Protein AF-A0AAE0IG97-F1 (afdb_monomer_lite)

InterPro domains:
  IPR037143 4'-phosphopantetheinyl transferase domain superfamily [G3DSA:3.90.470.20] (1-78)
  IPR037143 4'-phosphopantetheinyl transferase domain superfamily [SSF56214] (2-77)

Foldseek 3Di:
DQQLVQFLVQACVQCVVDPDDSVQKDKDADCPDDPDDDDDDDRHQIWIFGCADVLWHTDIWHKDWDDDDPDIHMHTNDDDPCNRVVVSVVVVPDDDDDDDDDDDDDD

Radius of gyration: 21.94 Å; chains: 1; bounding box: 78×21×52 Å

Organism: NCBI:txid314031

Secondary structure (DSSP, 8-state):
-HHHHHHHHHHHHT-TTS---GGGEEEEE--------SSS---PPEEEEEPPPTTPPPEEEEEEEEEETTEEEEEE----HHHHHHHHHHHHS--------------

pLDDT: mean 76.15, std 20.09, range [36.66, 97.62]

Structure (mmCIF, N/CA/C/O backbone):
data_AF-A0AAE0IG97-F1
#
_entry.id   AF-A0AAE0IG97-F1
#
loop_
_atom_site.group_PDB
_atom_site.id
_atom_site.type_symbol
_atom_site.label_atom_id
_atom_site.label_alt_id
_atom_site.label_comp_id
_atom_site.label_asym_id
_atom_site.label_entity_id
_atom_site.label_seq_id
_atom_site.pdbx_PDB_ins_code
_atom_site.Cartn_x
_atom_site.Cartn_y
_atom_site.Cartn_z
_atom_site.occupancy
_atom_site.B_iso_or_equiv
_atom_site.auth_seq_id
_atom_site.auth_comp_id
_atom_site.auth_asym_id
_atom_site.auth_atom_id
_atom_site.pdbx_PDB_model_num
ATOM 1 N N . MET A 1 1 ? -7.416 -7.868 9.082 1.00 80.00 1 MET A N 1
ATOM 2 C CA . MET A 1 1 ? -7.169 -7.848 7.616 1.00 80.00 1 MET A CA 1
ATOM 3 C C . MET A 1 1 ? -7.171 -6.438 7.019 1.00 80.00 1 MET A C 1
ATOM 5 O O . MET A 1 1 ? -6.343 -6.188 6.150 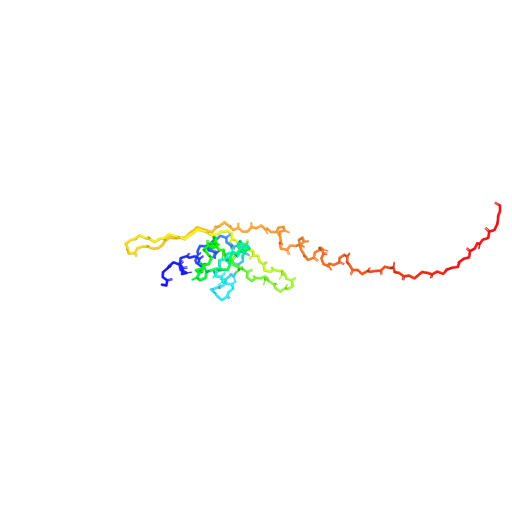1.00 80.00 1 MET A O 1
ATOM 9 N N . ALA A 1 2 ? -8.020 -5.518 7.500 1.00 90.00 2 ALA A N 1
ATOM 10 C CA . ALA A 1 2 ? -8.182 -4.162 6.954 1.00 90.00 2 ALA A CA 1
ATOM 11 C C . ALA A 1 2 ? -6.865 -3.396 6.697 1.00 90.00 2 ALA A C 1
ATOM 13 O O . ALA A 1 2 ? -6.658 -2.903 5.594 1.00 90.00 2 ALA A O 1
ATOM 14 N N . GLY A 1 3 ? -5.915 -3.395 7.641 1.00 92.81 3 GLY A N 1
ATOM 15 C CA . GLY A 1 3 ? -4.629 -2.704 7.453 1.00 92.81 3 GLY A CA 1
ATOM 16 C C . GLY A 1 3 ? -3.773 -3.233 6.291 1.00 92.81 3 GLY A C 1
ATOM 17 O O . GLY A 1 3 ? -3.157 -2.452 5.572 1.00 92.81 3 GLY A O 1
ATOM 18 N N . ARG A 1 4 ? -3.765 -4.553 6.041 1.00 94.00 4 ARG A N 1
ATOM 19 C CA . ARG A 1 4 ? -3.033 -5.131 4.893 1.00 94.00 4 ARG A CA 1
ATOM 20 C C . ARG A 1 4 ? -3.705 -4.784 3.567 1.00 94.00 4 ARG A C 1
ATOM 22 O O . ARG A 1 4 ? -3.001 -4.580 2.584 1.00 94.00 4 ARG A O 1
ATOM 29 N N . PHE A 1 5 ? -5.036 -4.717 3.545 1.00 96.19 5 PHE A N 1
ATOM 30 C CA . PHE A 1 5 ? -5.789 -4.279 2.371 1.00 96.19 5 PHE A CA 1
ATOM 31 C C . PHE A 1 5 ? -5.510 -2.801 2.065 1.00 96.19 5 PHE A C 1
ATOM 33 O O . PHE A 1 5 ? -5.057 -2.492 0.966 1.00 96.19 5 PHE A O 1
ATOM 40 N N . ALA A 1 6 ? -5.645 -1.919 3.064 1.00 97.25 6 ALA A N 1
ATOM 41 C CA . ALA A 1 6 ? -5.330 -0.496 2.934 1.00 97.25 6 ALA A CA 1
ATOM 42 C C . ALA A 1 6 ? -3.894 -0.270 2.433 1.00 97.25 6 ALA A C 1
ATOM 44 O O . ALA A 1 6 ? -3.672 0.535 1.533 1.00 97.25 6 ALA A O 1
ATOM 45 N N . ALA A 1 7 ? -2.924 -1.029 2.950 1.00 96.69 7 ALA A N 1
ATOM 46 C CA . ALA A 1 7 ? -1.530 -0.944 2.519 1.00 96.69 7 ALA A CA 1
ATOM 47 C C . ALA A 1 7 ? -1.318 -1.361 1.056 1.00 96.69 7 ALA A C 1
ATOM 49 O O . ALA A 1 7 ? -0.579 -0.697 0.330 1.00 96.69 7 ALA A O 1
ATOM 50 N N . LYS A 1 8 ? -1.959 -2.446 0.599 1.0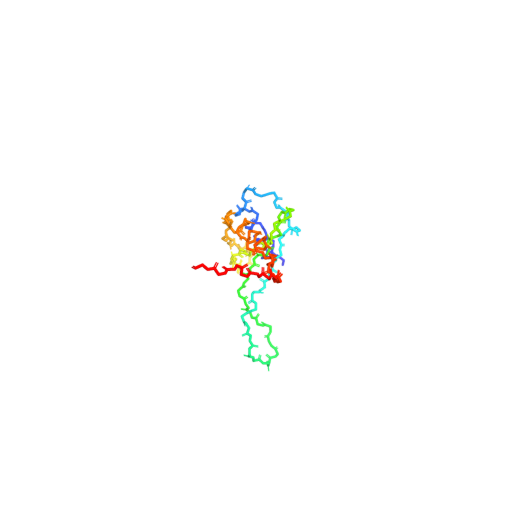0 97.12 8 LYS A N 1
ATOM 51 C CA . LYS A 1 8 ? -1.863 -2.871 -0.807 1.00 97.12 8 LYS A CA 1
ATOM 52 C C . LYS A 1 8 ? -2.513 -1.858 -1.747 1.00 97.12 8 LYS A C 1
ATOM 54 O O . LYS A 1 8 ? -1.920 -1.527 -2.767 1.00 97.12 8 LYS A O 1
ATOM 59 N N . GLU A 1 9 ? -3.666 -1.314 -1.373 1.00 97.62 9 GLU A N 1
ATOM 60 C CA . GLU A 1 9 ? -4.332 -0.238 -2.114 1.00 97.62 9 GLU A CA 1
ATOM 61 C C . GLU A 1 9 ? -3.474 1.031 -2.192 1.00 97.62 9 GLU A C 1
ATOM 63 O O . GLU A 1 9 ? -3.312 1.608 -3.267 1.00 97.62 9 GLU A O 1
ATOM 68 N N . ALA A 1 10 ? -2.875 1.452 -1.074 1.00 97.06 10 ALA A N 1
ATOM 69 C CA . ALA A 1 10 ? -1.966 2.595 -1.039 1.00 97.06 10 ALA A CA 1
ATOM 70 C C . ALA A 1 10 ? -0.746 2.374 -1.945 1.00 97.06 10 ALA A C 1
ATOM 72 O O . ALA A 1 10 ? -0.342 3.285 -2.666 1.00 97.06 10 ALA A O 1
ATOM 73 N N . ALA A 1 11 ? -0.191 1.157 -1.961 1.00 95.69 11 ALA A N 1
ATOM 74 C CA . ALA A 1 11 ? 0.892 0.803 -2.869 1.00 95.69 11 ALA A CA 1
ATOM 75 C C . ALA A 1 11 ? 0.460 0.865 -4.341 1.00 95.69 11 ALA A C 1
ATOM 77 O O . ALA A 1 11 ? 1.175 1.470 -5.129 1.00 95.69 11 ALA A O 1
ATOM 78 N N . ILE A 1 12 ? -0.702 0.329 -4.729 1.00 95.38 12 ILE A N 1
ATOM 79 C CA . ILE A 1 12 ? -1.196 0.444 -6.116 1.00 95.38 12 ILE A CA 1
ATOM 80 C C . ILE A 1 12 ? -1.338 1.918 -6.521 1.00 95.38 12 ILE A C 1
ATOM 82 O O . ILE A 1 12 ? -0.836 2.323 -7.567 1.00 95.38 12 ILE A O 1
ATOM 86 N N . LYS A 1 13 ? -1.951 2.740 -5.663 1.00 94.69 13 LYS A N 1
ATOM 87 C CA . LYS A 1 13 ? -2.168 4.175 -5.922 1.00 94.69 13 LYS A CA 1
ATOM 88 C C . LYS A 1 13 ? -0.867 4.957 -6.079 1.00 94.69 13 LYS A C 1
ATOM 90 O O . LYS A 1 13 ? -0.801 5.867 -6.896 1.00 94.69 13 LYS A O 1
ATOM 95 N N . ALA A 1 14 ? 0.168 4.591 -5.329 1.00 94.12 14 ALA A N 1
ATOM 96 C CA . ALA A 1 14 ? 1.471 5.244 -5.393 1.00 94.12 14 ALA A CA 1
ATOM 97 C C . ALA A 1 14 ? 2.318 4.824 -6.617 1.00 94.12 14 ALA A C 1
ATOM 99 O O . ALA A 1 14 ? 3.410 5.354 -6.804 1.00 94.12 14 ALA A O 1
ATOM 100 N N . HIS A 1 15 ? 1.840 3.886 -7.448 1.00 90.69 15 HIS A N 1
ATOM 101 C CA . HIS A 1 15 ? 2.540 3.400 -8.646 1.00 90.69 15 HIS A CA 1
ATOM 102 C C . HIS A 1 15 ? 1.642 3.465 -9.897 1.00 90.69 15 HIS A C 1
ATOM 104 O O . HIS A 1 15 ? 1.426 2.439 -10.543 1.00 90.69 15 HIS A O 1
ATOM 110 N N . PRO A 1 16 ? 1.138 4.650 -10.298 1.00 87.94 16 PRO A N 1
ATOM 111 C CA . PRO A 1 16 ? 0.192 4.778 -11.414 1.00 87.94 16 PRO A CA 1
ATOM 112 C C . PRO A 1 16 ? 0.768 4.331 -12.76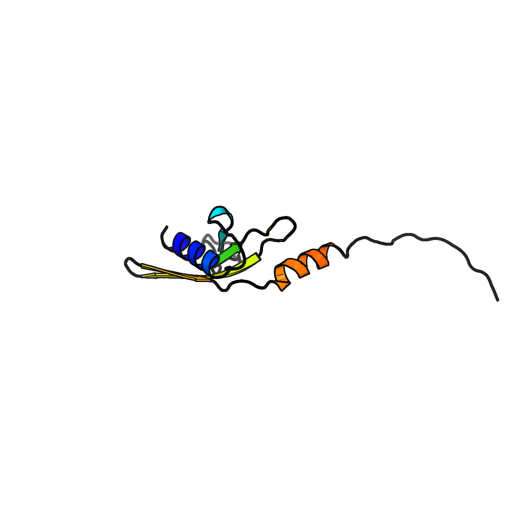8 1.00 87.94 16 PRO A C 1
ATOM 114 O O . PRO A 1 16 ? 0.022 3.961 -13.670 1.00 87.94 16 PRO A O 1
ATOM 117 N N . HIS A 1 17 ? 2.096 4.330 -12.912 1.00 86.19 17 HIS A N 1
ATOM 118 C CA . HIS A 1 17 ? 2.787 3.885 -14.126 1.00 86.19 17 HIS A CA 1
ATOM 119 C C . HIS A 1 17 ? 2.914 2.362 -14.242 1.00 86.19 17 HIS A C 1
ATOM 121 O O . HIS A 1 17 ? 3.378 1.865 -15.265 1.00 86.19 17 HIS A O 1
ATOM 127 N N . ARG A 1 18 ? 2.513 1.611 -13.210 1.00 87.19 18 ARG A N 1
ATOM 128 C CA . ARG A 1 18 ? 2.588 0.151 -13.179 1.00 87.19 18 ARG A CA 1
ATOM 129 C C . ARG A 1 18 ? 1.204 -0.448 -12.992 1.00 87.19 18 ARG A C 1
ATOM 131 O O . ARG A 1 18 ? 0.412 0.002 -12.171 1.00 87.19 18 ARG A O 1
ATOM 138 N N . ARG A 1 19 ? 0.925 -1.534 -13.709 1.00 89.94 19 ARG A N 1
ATOM 139 C CA . ARG A 1 19 ? -0.321 -2.298 -13.549 1.00 89.94 19 ARG A CA 1
ATOM 140 C C . ARG A 1 19 ? -0.157 -3.360 -12.466 1.00 89.94 19 ARG A C 1
ATOM 142 O O . ARG A 1 19 ? -0.036 -4.542 -12.768 1.00 89.94 19 ARG A O 1
ATOM 149 N N . LEU A 1 20 ? -0.107 -2.923 -11.211 1.00 92.75 20 LEU A N 1
ATOM 150 C CA . LEU A 1 20 ? 0.052 -3.813 -10.062 1.00 92.75 20 LEU A CA 1
ATOM 151 C C . LEU A 1 20 ? -1.270 -4.482 -9.668 1.00 92.75 20 LEU A C 1
ATOM 153 O O . LEU A 1 20 ? -2.326 -3.854 -9.659 1.00 92.75 20 LEU A O 1
ATOM 157 N N . THR A 1 21 ? -1.189 -5.743 -9.256 1.00 95.19 21 THR A N 1
ATOM 158 C CA . THR A 1 21 ? -2.253 -6.466 -8.555 1.00 95.19 21 THR A CA 1
ATOM 159 C C . THR A 1 21 ? -1.868 -6.698 -7.094 1.00 95.19 21 THR A C 1
ATOM 161 O O . THR A 1 21 ? -0.708 -6.571 -6.697 1.00 95.19 21 THR A O 1
ATOM 164 N N . PHE A 1 22 ? -2.815 -7.131 -6.261 1.00 96.12 22 PHE A N 1
ATOM 165 C CA . PHE A 1 22 ? -2.507 -7.516 -4.879 1.00 96.12 22 PHE A CA 1
ATOM 166 C C . PHE A 1 22 ? -1.503 -8.665 -4.750 1.00 96.12 22 PHE A C 1
ATOM 168 O O . PHE A 1 22 ? -0.893 -8.796 -3.686 1.00 96.12 22 PHE A O 1
ATOM 175 N N . HIS A 1 23 ? -1.332 -9.494 -5.781 1.00 95.75 23 HIS A N 1
ATOM 176 C CA . HIS A 1 23 ? -0.347 -10.577 -5.783 1.00 95.75 23 HIS A CA 1
ATOM 177 C C . HIS A 1 23 ? 1.078 -10.058 -6.005 1.00 95.75 23 HIS A C 1
ATOM 179 O O . HIS A 1 23 ? 2.035 -10.714 -5.602 1.00 95.75 23 HIS A O 1
ATOM 185 N N . ASP A 1 24 ? 1.220 -8.858 -6.570 1.00 94.81 24 ASP A N 1
ATOM 186 C CA . ASP A 1 24 ? 2.515 -8.224 -6.822 1.00 94.81 24 ASP A CA 1
ATOM 187 C C . ASP A 1 24 ? 3.063 -7.487 -5.594 1.00 94.81 24 ASP A C 1
ATOM 189 O O . ASP A 1 24 ? 4.203 -7.027 -5.611 1.00 94.81 24 ASP A O 1
ATOM 193 N N . ILE A 1 25 ? 2.265 -7.371 -4.524 1.00 95.62 25 ILE A N 1
ATOM 194 C CA . ILE A 1 25 ? 2.590 -6.577 -3.336 1.00 95.62 25 ILE A CA 1
ATOM 195 C C . ILE A 1 25 ? 2.573 -7.458 -2.087 1.00 95.62 25 ILE A C 1
ATOM 197 O O . ILE A 1 25 ? 1.545 -8.029 -1.701 1.00 95.62 25 ILE A O 1
ATOM 201 N N . VAL A 1 26 ? 3.707 -7.494 -1.388 1.00 95.81 26 VAL A N 1
ATOM 202 C CA . VAL A 1 26 ? 3.868 -8.198 -0.111 1.00 95.81 26 VAL A CA 1
ATOM 203 C C . VAL A 1 26 ? 4.220 -7.200 0.987 1.00 95.81 26 VAL A C 1
ATOM 205 O O . VAL A 1 26 ? 5.209 -6.483 0.891 1.00 95.81 26 VAL A O 1
ATOM 208 N N . ILE A 1 27 ? 3.429 -7.183 2.064 1.00 93.81 27 ILE A N 1
ATOM 209 C CA . ILE A 1 27 ? 3.707 -6.354 3.244 1.00 93.81 27 ILE A CA 1
ATOM 210 C C . ILE A 1 27 ? 4.559 -7.153 4.231 1.00 93.81 27 ILE A C 1
ATOM 212 O O . ILE A 1 27 ? 4.115 -8.201 4.717 1.00 93.81 27 ILE A O 1
ATOM 216 N N . ARG A 1 28 ? 5.761 -6.653 4.530 1.00 91.75 28 ARG A N 1
ATOM 217 C CA . ARG A 1 28 ? 6.738 -7.258 5.452 1.00 91.75 28 ARG A CA 1
ATOM 218 C C . ARG A 1 28 ? 7.202 -6.238 6.488 1.00 91.75 28 ARG A C 1
ATOM 220 O O . ARG A 1 28 ? 7.024 -5.042 6.287 1.00 91.75 28 ARG A O 1
ATOM 227 N N . LYS A 1 29 ? 7.786 -6.705 7.589 1.00 88.44 29 LYS A N 1
ATOM 228 C CA . LYS A 1 29 ? 8.548 -5.851 8.506 1.00 88.44 29 LYS A CA 1
ATOM 229 C C . LYS A 1 29 ? 10.011 -5.882 8.073 1.00 88.44 29 LYS A C 1
ATOM 231 O O . LYS A 1 29 ? 10.485 -6.931 7.648 1.00 88.44 29 LYS A O 1
ATOM 236 N N . LEU A 1 30 ? 10.693 -4.742 8.120 1.00 80.56 30 LEU A N 1
ATOM 237 C CA . LEU A 1 30 ? 12.133 -4.703 7.882 1.00 80.56 30 LEU A CA 1
ATOM 238 C C . LEU A 1 30 ? 12.861 -5.152 9.150 1.00 80.56 30 LEU A C 1
ATOM 240 O O . LEU A 1 30 ? 12.791 -4.451 10.160 1.00 80.56 30 LEU A O 1
ATOM 244 N N . ASP A 1 31 ? 13.570 -6.275 9.093 1.00 73.94 31 ASP A N 1
ATOM 245 C CA . ASP A 1 31 ? 14.376 -6.755 10.213 1.00 73.94 31 ASP A CA 1
ATOM 246 C C . ASP A 1 31 ? 15.532 -5.776 10.458 1.00 73.94 31 ASP A C 1
ATOM 248 O O . ASP A 1 31 ? 16.534 -5.753 9.741 1.00 73.94 31 ASP A O 1
ATOM 252 N N . ARG A 1 32 ? 15.382 -4.903 11.460 1.00 63.78 32 ARG A N 1
ATOM 253 C CA . ARG A 1 32 ? 16.507 -4.137 11.999 1.00 63.78 32 ARG A CA 1
ATOM 254 C C . ARG A 1 32 ? 17.296 -5.126 12.843 1.00 63.78 32 ARG A C 1
ATOM 256 O O . ARG A 1 32 ? 16.871 -5.399 13.957 1.00 63.78 32 ARG A O 1
ATOM 263 N N . GLY A 1 33 ? 18.336 -5.724 12.259 1.00 60.00 33 GLY A N 1
ATOM 264 C CA . GLY A 1 33 ? 19.097 -6.833 12.840 1.00 60.00 33 GLY A CA 1
ATOM 265 C C . GLY A 1 33 ? 19.252 -6.727 14.356 1.00 60.00 33 GLY A C 1
ATOM 266 O O . GLY A 1 33 ? 19.958 -5.851 14.848 1.00 60.00 33 GLY A O 1
ATOM 267 N N . SER A 1 34 ? 18.568 -7.606 15.084 1.00 53.16 34 SER A N 1
ATOM 268 C CA . SER A 1 34 ? 18.691 -7.719 16.529 1.00 53.16 34 SER A CA 1
ATOM 269 C C . SER A 1 34 ? 19.710 -8.808 16.848 1.00 53.16 34 SER A C 1
ATOM 271 O O . SER A 1 34 ? 19.408 -10.001 16.825 1.00 53.16 34 SER A O 1
ATOM 273 N N . VAL A 1 35 ? 20.929 -8.370 17.165 1.00 53.66 35 VAL A N 1
ATOM 274 C CA . VAL A 1 35 ? 21.594 -8.858 18.376 1.00 53.66 35 VAL A CA 1
ATOM 275 C C . VAL A 1 35 ? 20.614 -8.606 19.518 1.00 53.66 35 VAL A C 1
ATOM 277 O O . VAL A 1 35 ? 20.371 -7.456 19.841 1.00 53.66 35 VAL A O 1
ATOM 280 N N . ASP A 1 36 ? 19.893 -9.646 19.925 1.00 51.84 36 ASP A N 1
ATOM 281 C CA . ASP A 1 36 ? 19.291 -9.865 21.248 1.00 51.84 36 ASP A CA 1
ATOM 282 C C . ASP A 1 36 ? 18.246 -10.973 21.094 1.00 51.84 36 ASP A C 1
ATOM 284 O O . ASP A 1 36 ? 17.146 -10.801 20.563 1.00 51.84 36 ASP A O 1
ATOM 288 N N . ALA A 1 37 ? 18.670 -12.169 21.491 1.00 56.28 37 ALA A N 1
ATOM 289 C CA . ALA A 1 37 ? 17.859 -13.364 21.553 1.00 56.28 37 ALA A CA 1
ATOM 290 C C . ALA A 1 37 ? 17.005 -13.327 22.827 1.00 56.28 37 ALA A C 1
ATOM 292 O O . ALA A 1 37 ? 17.452 -13.788 23.870 1.00 56.28 37 ALA A O 1
ATOM 293 N N . ASP A 1 38 ? 15.783 -12.804 22.736 1.00 52.09 38 ASP A N 1
ATOM 294 C CA . ASP A 1 38 ? 14.703 -13.152 23.666 1.00 52.09 38 ASP A CA 1
ATOM 295 C C . ASP A 1 38 ? 13.327 -12.937 23.007 1.00 52.09 38 ASP A C 1
ATOM 297 O O . ASP A 1 38 ? 12.865 -11.817 22.811 1.00 52.09 38 ASP A O 1
ATOM 301 N N . GLY A 1 39 ? 12.702 -14.035 22.572 1.00 50.00 39 GLY A N 1
ATOM 302 C CA . GLY A 1 39 ? 11.252 -14.275 22.650 1.00 50.00 39 GLY A CA 1
ATOM 303 C C . GLY A 1 39 ? 10.200 -13.284 22.116 1.00 50.00 39 GLY A C 1
ATOM 304 O O . GLY A 1 39 ? 9.020 -13.543 22.345 1.00 50.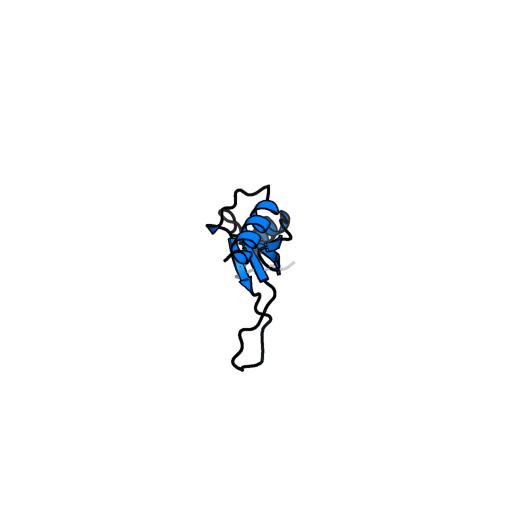00 39 GLY A O 1
ATOM 305 N N . GLY A 1 40 ? 10.523 -12.196 21.410 1.00 47.56 40 GLY A N 1
ATOM 306 C CA . GLY A 1 40 ? 9.537 -11.176 21.019 1.00 47.56 40 GLY A CA 1
ATOM 307 C C . GLY A 1 40 ? 9.715 -10.666 19.592 1.00 47.56 40 GLY A C 1
ATOM 308 O O . GLY A 1 40 ? 10.708 -10.024 19.276 1.00 47.56 40 GLY A O 1
ATOM 309 N N . GLY A 1 41 ? 8.734 -10.924 18.721 1.00 53.09 41 GLY A N 1
ATOM 310 C CA . GLY A 1 41 ? 8.766 -10.582 17.296 1.00 53.09 41 GLY A CA 1
ATOM 311 C C . GLY A 1 41 ? 9.152 -9.125 17.016 1.00 53.09 41 GLY A C 1
ATOM 312 O O . GLY A 1 41 ? 8.323 -8.219 17.131 1.00 53.09 41 GLY A O 1
ATOM 313 N N . GLY A 1 42 ? 10.406 -8.929 16.597 1.00 55.72 42 GLY A N 1
ATOM 314 C CA . GLY A 1 42 ? 11.005 -7.629 16.315 1.00 55.72 42 GLY A CA 1
ATOM 315 C C . GLY A 1 42 ? 10.110 -6.787 15.413 1.00 55.72 42 GLY A C 1
ATOM 316 O O . GLY A 1 42 ? 9.856 -7.111 14.250 1.00 55.72 42 GLY A O 1
ATOM 317 N N . SER A 1 43 ? 9.563 -5.703 15.965 1.00 69.31 43 SER A N 1
ATOM 318 C CA . SER A 1 43 ? 8.645 -4.831 15.243 1.00 69.31 43 SER A CA 1
ATOM 319 C C . SER A 1 43 ? 9.413 -3.848 14.364 1.00 69.31 43 SER A C 1
ATOM 321 O O . SER A 1 43 ? 9.466 -2.651 14.629 1.00 69.31 43 SER A O 1
ATOM 323 N N . GLY A 1 44 ? 10.005 -4.369 13.293 1.00 80.19 44 GLY A N 1
ATOM 324 C CA . GLY A 1 44 ? 10.510 -3.553 12.200 1.00 80.19 44 GLY A CA 1
ATOM 325 C C . GLY A 1 44 ? 9.403 -2.705 11.561 1.00 80.19 44 GLY A C 1
ATOM 326 O O . GLY A 1 44 ? 8.244 -3.142 11.530 1.00 80.19 44 GLY A O 1
ATOM 327 N N . PRO A 1 45 ? 9.722 -1.508 11.032 1.00 88.38 45 PRO A N 1
ATOM 328 C CA . PRO A 1 45 ? 8.740 -0.702 10.315 1.00 88.38 45 PRO A CA 1
ATOM 329 C C . PRO A 1 45 ? 8.173 -1.499 9.129 1.00 88.38 45 PRO A C 1
ATOM 331 O O . PRO A 1 45 ? 8.923 -2.239 8.477 1.00 88.38 45 PRO A O 1
ATOM 334 N N . PRO A 1 46 ? 6.864 -1.390 8.841 1.00 92.75 46 PRO A N 1
ATOM 335 C CA . PRO A 1 46 ? 6.280 -2.074 7.703 1.00 92.75 46 PRO A CA 1
ATOM 336 C C . PRO A 1 46 ? 6.823 -1.490 6.395 1.00 92.75 46 PRO A C 1
ATOM 338 O O . PRO A 1 46 ? 7.019 -0.284 6.249 1.00 92.75 46 PRO A O 1
ATOM 341 N N . VAL A 1 47 ? 7.031 -2.363 5.420 1.00 93.44 47 VAL A N 1
ATOM 342 C CA . VAL A 1 47 ? 7.427 -2.020 4.055 1.00 93.44 47 VAL A CA 1
ATOM 343 C C . VAL A 1 47 ? 6.585 -2.814 3.063 1.00 93.44 47 VAL A C 1
ATOM 345 O O . VAL A 1 47 ? 6.153 -3.935 3.352 1.00 93.44 47 VAL A O 1
ATOM 348 N N . ALA A 1 48 ? 6.359 -2.242 1.883 1.00 94.50 48 ALA A N 1
ATOM 349 C CA . ALA A 1 48 ? 5.825 -2.975 0.742 1.00 94.50 48 ALA A CA 1
ATOM 350 C C . ALA A 1 48 ? 6.972 -3.439 -0.150 1.00 94.50 48 ALA A C 1
ATOM 352 O O . ALA A 1 48 ? 7.719 -2.626 -0.684 1.00 94.50 48 ALA A O 1
ATOM 353 N N . VAL A 1 49 ? 7.080 -4.749 -0.340 1.00 93.19 49 VAL A N 1
ATOM 354 C CA . VAL A 1 49 ? 7.909 -5.340 -1.388 1.00 93.19 49 VAL A CA 1
ATOM 355 C C . VAL A 1 49 ? 7.039 -5.475 -2.629 1.00 93.19 49 VAL A C 1
ATOM 357 O O . VAL A 1 49 ? 6.045 -6.205 -2.617 1.00 93.19 49 VAL A O 1
ATOM 360 N N . ILE A 1 50 ? 7.404 -4.746 -3.675 1.00 93.00 50 ILE A N 1
ATOM 361 C CA . ILE A 1 50 ? 6.683 -4.673 -4.940 1.00 93.00 50 ILE A CA 1
ATOM 362 C C . ILE A 1 50 ? 7.472 -5.477 -5.958 1.00 93.00 50 ILE A C 1
ATOM 364 O O . ILE A 1 50 ? 8.625 -5.158 -6.255 1.00 93.00 50 ILE A O 1
ATOM 368 N N . ARG A 1 51 ? 6.853 -6.520 -6.506 1.00 90.88 51 ARG A N 1
ATOM 369 C CA . ARG A 1 51 ? 7.479 -7.382 -7.506 1.00 90.88 51 ARG A CA 1
ATOM 370 C C . ARG A 1 51 ? 7.941 -6.552 -8.706 1.00 90.88 51 ARG A C 1
ATOM 372 O O . ARG A 1 51 ? 7.202 -5.689 -9.187 1.00 90.88 51 ARG A O 1
ATOM 379 N N . GLY A 1 52 ? 9.162 -6.797 -9.171 1.00 85.25 52 GLY A N 1
ATOM 380 C CA . GLY A 1 52 ? 9.683 -6.199 -10.401 1.00 85.25 52 GLY A CA 1
ATOM 381 C C . GLY A 1 52 ? 8.928 -6.690 -11.639 1.00 85.25 52 GLY A C 1
ATOM 382 O O . GLY A 1 52 ? 8.302 -7.752 -11.617 1.00 85.25 52 GLY A O 1
ATOM 383 N N . GLU A 1 53 ? 8.968 -5.911 -12.719 1.00 81.38 53 GLU A N 1
ATOM 384 C CA . GLU A 1 53 ? 8.533 -6.379 -14.042 1.00 81.38 53 GLU A CA 1
ATOM 385 C C . GLU A 1 53 ? 9.569 -7.348 -14.627 1.00 81.38 53 GLU A C 1
ATOM 387 O O . GLU A 1 53 ? 10.630 -7.554 -14.040 1.00 81.38 53 GLU A O 1
ATOM 392 N N . ARG A 1 54 ? 9.260 -8.017 -15.745 1.00 77.00 54 ARG A N 1
ATOM 393 C CA . ARG A 1 54 ? 10.166 -9.023 -16.328 1.00 77.00 54 ARG A CA 1
ATOM 394 C C . ARG A 1 54 ? 11.571 -8.439 -16.526 1.00 77.00 54 ARG A C 1
ATOM 396 O O . ARG A 1 54 ? 11.730 -7.471 -17.254 1.00 77.00 54 ARG A O 1
ATOM 403 N N . GLY A 1 55 ? 12.571 -9.059 -15.896 1.00 73.44 55 GLY A N 1
ATOM 404 C CA . GLY A 1 55 ? 13.970 -8.619 -15.963 1.00 73.44 55 GLY A CA 1
ATOM 405 C C . GLY A 1 55 ? 14.348 -7.500 -14.983 1.00 73.44 55 GLY A C 1
ATOM 406 O O . GLY A 1 55 ? 15.529 -7.201 -14.850 1.00 73.44 55 GLY A O 1
ATOM 407 N N . CYS A 1 56 ? 13.387 -6.930 -14.252 1.00 76.12 56 CYS A N 1
ATOM 408 C CA . CYS A 1 56 ? 13.616 -5.904 -13.240 1.00 76.12 56 CYS A CA 1
ATOM 409 C C . CYS A 1 56 ? 13.579 -6.494 -11.828 1.00 76.12 56 CYS A C 1
ATOM 411 O O . CYS A 1 56 ? 12.880 -7.469 -11.536 1.00 76.12 56 CYS A O 1
ATOM 413 N N . LEU A 1 57 ? 14.306 -5.857 -10.917 1.00 81.56 57 LEU A N 1
ATOM 414 C CA . LEU A 1 57 ? 14.325 -6.251 -9.515 1.00 81.56 57 LEU A CA 1
ATOM 415 C C . LEU A 1 57 ? 13.088 -5.736 -8.772 1.00 81.56 57 LEU A C 1
ATOM 417 O O . LEU A 1 57 ? 12.382 -4.828 -9.216 1.00 81.56 57 LEU A O 1
ATOM 421 N N . SER A 1 58 ? 12.793 -6.380 -7.644 1.00 87.62 58 SER A N 1
ATOM 422 C CA . SER A 1 58 ? 11.689 -5.956 -6.783 1.00 87.62 58 SER A CA 1
ATOM 423 C C . SER A 1 58 ? 12.068 -4.680 -6.038 1.00 87.62 58 SER A C 1
ATOM 425 O O . SER A 1 58 ? 13.205 -4.531 -5.601 1.00 87.62 58 SER A O 1
ATOM 427 N N . GLN A 1 59 ? 11.107 -3.779 -5.868 1.00 87.19 59 GLN A N 1
ATOM 428 C CA . GLN A 1 59 ? 11.304 -2.501 -5.190 1.00 87.19 59 GLN A CA 1
ATOM 429 C C . GLN A 1 59 ? 10.761 -2.564 -3.764 1.00 87.19 59 GLN A C 1
ATOM 431 O O . GLN A 1 59 ? 9.782 -3.263 -3.492 1.00 87.19 59 GLN A O 1
ATOM 436 N N . ILE A 1 60 ? 11.382 -1.820 -2.851 1.00 90.12 60 ILE A N 1
ATOM 437 C CA . ILE A 1 60 ? 10.911 -1.678 -1.472 1.00 90.12 60 ILE A CA 1
ATOM 438 C C . ILE A 1 60 ? 10.360 -0.266 -1.299 1.00 90.12 60 ILE A C 1
ATOM 440 O O . ILE A 1 60 ? 11.105 0.709 -1.358 1.00 90.12 60 ILE A O 1
ATOM 444 N N . ALA A 1 61 ? 9.059 -0.163 -1.049 1.00 92.00 61 ALA A N 1
ATOM 445 C CA . ALA A 1 61 ? 8.387 1.089 -0.742 1.00 92.00 61 ALA A CA 1
ATOM 446 C C . ALA A 1 61 ? 8.180 1.236 0.769 1.00 92.00 61 ALA A C 1
ATOM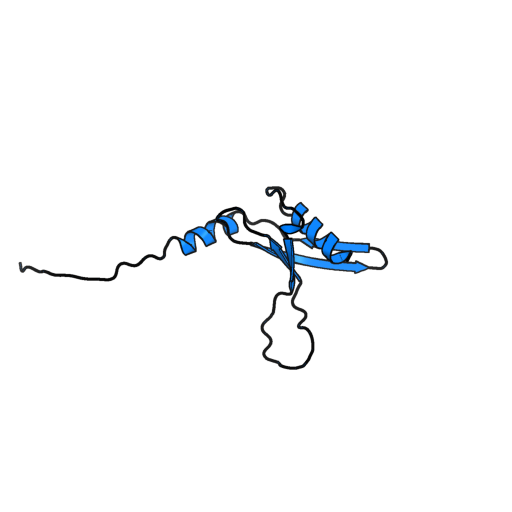 448 O O . ALA A 1 61 ? 7.766 0.298 1.465 1.00 92.00 61 ALA A O 1
ATOM 449 N N . LYS A 1 62 ? 8.455 2.440 1.282 1.00 92.94 62 LYS A N 1
ATOM 450 C CA . LYS A 1 62 ? 8.194 2.785 2.684 1.00 92.94 62 LYS A CA 1
ATOM 451 C C . LYS A 1 62 ? 6.687 2.882 2.907 1.00 92.94 62 LYS A C 1
ATOM 453 O O . LYS A 1 62 ? 5.978 3.489 2.104 1.00 92.94 62 LYS A O 1
ATOM 458 N N . MET A 1 63 ? 6.222 2.300 4.008 1.00 92.75 63 MET A N 1
ATOM 459 C CA . MET A 1 63 ? 4.805 2.189 4.335 1.00 92.75 63 MET A CA 1
ATOM 460 C C . MET A 1 63 ? 4.551 2.669 5.766 1.00 92.75 63 MET A C 1
ATOM 462 O O . MET A 1 63 ? 5.325 2.373 6.673 1.00 92.75 63 MET A O 1
ATOM 466 N N . SER A 1 64 ? 3.431 3.353 5.976 1.00 95.25 64 SER A N 1
ATOM 467 C CA . SER A 1 64 ? 2.821 3.547 7.293 1.00 95.25 64 SER A CA 1
ATOM 468 C C . SER A 1 64 ? 1.410 2.972 7.271 1.00 95.25 64 SER A C 1
ATOM 470 O O . SER A 1 64 ? 0.707 3.123 6.274 1.00 95.25 64 SER A O 1
ATOM 472 N N . ILE A 1 65 ? 1.006 2.288 8.341 1.00 94.88 65 ILE A N 1
ATOM 473 C CA . ILE A 1 65 ? -0.319 1.674 8.480 1.00 94.88 65 ILE A CA 1
ATOM 474 C C . ILE A 1 65 ? -0.854 2.067 9.852 1.00 94.88 65 ILE A C 1
ATOM 476 O O . ILE A 1 65 ? -0.179 1.839 10.854 1.00 94.88 65 ILE A O 1
ATOM 480 N N . SER A 1 66 ? -2.061 2.621 9.890 1.00 94.81 66 SER A N 1
ATOM 481 C CA . SER A 1 66 ? -2.767 2.951 11.127 1.00 94.81 66 SER A CA 1
ATOM 482 C C . SER A 1 66 ? -4.173 2.360 11.114 1.00 94.81 66 SER A C 1
ATOM 484 O O . SER A 1 66 ? -4.751 2.103 10.054 1.00 94.81 66 SER A O 1
ATOM 486 N N . HIS A 1 67 ? -4.708 2.123 12.303 1.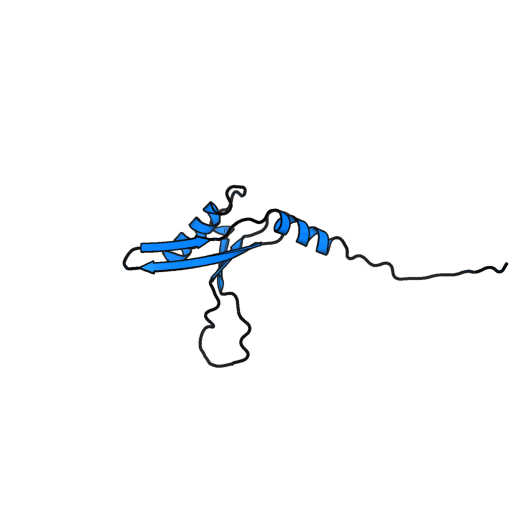00 93.31 67 HIS A N 1
ATOM 487 C CA . HIS A 1 67 ? -6.060 1.639 12.513 1.00 93.31 67 HIS A CA 1
ATOM 488 C C . HIS A 1 67 ? -6.667 2.373 13.702 1.00 93.31 67 HIS A C 1
ATOM 490 O O . HIS A 1 67 ? -6.031 2.452 14.751 1.00 93.31 67 HIS A O 1
ATOM 496 N N . ASP A 1 68 ? -7.887 2.866 13.538 1.00 92.25 68 ASP A N 1
ATOM 497 C CA . ASP A 1 68 ? -8.656 3.516 14.594 1.00 92.25 68 ASP A CA 1
ATOM 498 C C . ASP A 1 68 ? -10.130 3.124 14.476 1.00 92.25 68 ASP A C 1
ATOM 500 O O . ASP A 1 68 ? -10.719 3.236 13.400 1.00 92.25 68 ASP A O 1
ATOM 504 N N . GLY A 1 69 ? -10.711 2.629 15.571 1.00 90.44 69 GLY A N 1
ATOM 505 C CA . GLY A 1 69 ? -12.085 2.126 15.613 1.00 90.44 69 GLY A CA 1
ATOM 506 C C . GLY A 1 69 ? -12.392 1.132 14.488 1.00 90.44 69 GLY A C 1
ATOM 507 O O . GLY A 1 69 ? -11.903 0.005 14.496 1.00 90.44 69 GLY A O 1
ATOM 508 N N . GLU A 1 70 ? -13.202 1.564 13.522 1.00 93.12 70 GLU A N 1
ATOM 509 C CA . GLU A 1 70 ? -13.632 0.772 12.359 1.00 93.12 70 GLU A CA 1
ATOM 510 C C . GLU A 1 70 ? -12.853 1.085 11.067 1.00 93.12 70 GLU A C 1
ATOM 512 O O . GLU A 1 70 ? -13.124 0.511 10.010 1.00 93.12 70 GLU A O 1
ATOM 517 N N . TYR A 1 71 ? -11.870 1.984 11.128 1.00 93.62 71 TYR A N 1
ATOM 518 C CA . TYR A 1 71 ? -11.134 2.475 9.968 1.00 93.62 71 TYR A CA 1
ATOM 519 C C . TYR A 1 71 ? -9.684 1.993 9.962 1.00 93.62 71 TYR A C 1
ATOM 521 O O . TYR A 1 71 ? -8.994 1.956 10.980 1.00 93.62 71 TYR A O 1
ATOM 529 N N . ALA A 1 72 ? -9.184 1.685 8.765 1.00 96.69 72 ALA A N 1
ATOM 530 C CA . ALA A 1 72 ? -7.770 1.441 8.512 1.00 96.69 72 ALA A CA 1
ATOM 531 C C . ALA A 1 72 ? -7.271 2.398 7.431 1.00 96.69 72 ALA A C 1
ATOM 533 O O . ALA A 1 72 ? -7.879 2.515 6.368 1.00 96.69 72 ALA A O 1
ATOM 534 N N . THR A 1 73 ? -6.132 3.034 7.679 1.00 95.94 73 THR A N 1
ATOM 535 C CA . THR A 1 73 ? -5.460 3.897 6.707 1.00 95.94 73 THR A CA 1
ATOM 536 C C . THR A 1 73 ? -4.040 3.412 6.466 1.00 95.94 73 THR A C 1
ATOM 538 O O . THR A 1 73 ? -3.405 2.814 7.339 1.00 95.94 73 THR A O 1
ATOM 541 N N . ALA A 1 74 ? -3.535 3.657 5.264 1.00 97.38 74 ALA A N 1
ATOM 542 C CA . ALA A 1 74 ? -2.149 3.403 4.938 1.00 97.38 74 ALA A CA 1
ATOM 543 C C . ALA A 1 74 ? -1.618 4.470 3.988 1.00 97.38 74 ALA A C 1
ATOM 545 O O . ALA A 1 74 ? -2.324 4.947 3.100 1.00 97.38 74 ALA A O 1
ATOM 546 N N . VAL A 1 75 ? -0.346 4.802 4.167 1.00 96.81 75 VAL A N 1
ATOM 547 C CA . VAL A 1 75 ? 0.395 5.721 3.309 1.00 96.81 75 VAL A CA 1
ATOM 548 C C . VAL A 1 75 ? 1.587 4.968 2.746 1.00 96.81 75 VAL A C 1
ATOM 550 O O . VAL A 1 75 ? 2.361 4.374 3.497 1.00 96.81 75 VAL A O 1
ATOM 553 N N . CYS A 1 76 ? 1.731 5.005 1.425 1.00 96.06 76 CYS A N 1
ATOM 554 C CA . CYS A 1 76 ? 2.846 4.406 0.707 1.00 96.06 76 CYS A CA 1
ATOM 555 C C . CYS A 1 76 ? 3.608 5.508 -0.023 1.00 96.06 76 CYS A C 1
ATOM 557 O O . CYS A 1 76 ? 3.015 6.267 -0.787 1.00 96.06 76 CYS A O 1
ATOM 559 N N . LEU A 1 77 ? 4.919 5.576 0.187 1.00 92.19 77 LEU A N 1
ATOM 560 C CA . LEU A 1 77 ? 5.798 6.425 -0.614 1.00 92.19 77 LEU A CA 1
ATOM 561 C C . LEU A 1 77 ? 6.231 5.613 -1.836 1.00 92.19 77 LEU A C 1
ATOM 563 O O . LEU A 1 77 ? 6.886 4.582 -1.673 1.00 92.19 77 LEU A O 1
ATOM 567 N N . GLY A 1 78 ? 5.788 6.021 -3.027 1.00 75.88 78 GLY A N 1
ATOM 568 C CA . GLY A 1 78 ? 5.912 5.230 -4.251 1.00 75.88 78 GLY A CA 1
ATOM 569 C C . GLY A 1 78 ? 6.737 5.873 -5.360 1.00 75.88 78 GLY A C 1
ATOM 570 O O . GLY A 1 78 ? 6.809 7.090 -5.484 1.00 75.88 78 GLY A O 1
ATOM 571 N N . PHE A 1 79 ? 7.294 4.954 -6.147 1.00 68.69 79 PHE A N 1
ATOM 572 C CA . PHE A 1 79 ? 7.942 5.036 -7.451 1.00 68.69 79 PHE A CA 1
ATOM 573 C C . PHE A 1 79 ? 9.150 5.962 -7.647 1.00 68.69 79 PHE A C 1
ATOM 575 O O . PHE A 1 79 ? 9.028 7.159 -7.893 1.00 68.69 79 PHE A O 1
ATOM 582 N N . ASP A 1 80 ? 10.320 5.322 -7.701 1.00 69.38 80 ASP A N 1
ATOM 583 C CA . ASP A 1 80 ? 11.517 5.857 -8.343 1.00 69.38 80 ASP A CA 1
ATOM 584 C C . ASP A 1 80 ? 11.807 5.039 -9.624 1.00 69.38 80 ASP A C 1
ATOM 586 O O . ASP A 1 80 ? 12.193 3.865 -9.527 1.00 69.38 80 ASP A O 1
ATOM 590 N N . PRO A 1 81 ? 11.620 5.612 -10.830 1.00 64.38 81 PRO A N 1
ATOM 591 C CA . PRO A 1 81 ? 11.925 4.922 -12.081 1.00 64.38 81 PRO A CA 1
ATOM 592 C C . PRO A 1 81 ? 13.416 4.581 -12.222 1.00 64.38 81 PRO A C 1
ATOM 594 O O . PRO A 1 81 ? 13.745 3.585 -12.863 1.00 64.38 81 PRO A O 1
ATOM 597 N N . ALA A 1 82 ? 14.325 5.341 -11.603 1.00 65.06 82 ALA A N 1
ATOM 598 C CA . ALA A 1 82 ? 15.765 5.116 -11.704 1.00 65.06 82 ALA A CA 1
ATOM 599 C C . ALA A 1 82 ? 16.229 3.887 -10.901 1.00 65.06 82 ALA A C 1
ATOM 601 O O . ALA A 1 82 ? 17.178 3.208 -11.304 1.00 65.06 82 ALA A O 1
ATOM 602 N N . LEU A 1 83 ? 15.537 3.532 -9.811 1.00 64.00 83 LEU A N 1
ATOM 603 C CA . LEU A 1 83 ? 15.828 2.315 -9.035 1.00 64.00 83 LEU A CA 1
ATOM 604 C C . LEU A 1 83 ? 15.457 1.022 -9.776 1.00 64.00 83 LEU A C 1
ATOM 606 O O . LEU A 1 83 ? 15.977 -0.039 -9.441 1.00 64.00 83 LEU A O 1
ATOM 610 N N . ALA A 1 84 ? 14.590 1.082 -10.791 1.00 59.38 84 ALA A N 1
ATOM 611 C CA . ALA A 1 84 ? 14.269 -0.084 -11.616 1.00 59.38 84 ALA A CA 1
ATOM 612 C C . ALA A 1 84 ? 15.400 -0.451 -12.596 1.00 59.38 84 ALA A C 1
ATOM 614 O O . ALA A 1 84 ? 15.587 -1.633 -12.886 1.00 59.38 84 ALA A O 1
ATOM 615 N N . TYR A 1 85 ? 16.140 0.550 -13.089 1.00 58.47 85 TYR A N 1
ATOM 616 C CA . TYR A 1 85 ? 17.178 0.388 -14.116 1.00 58.47 85 TYR A CA 1
ATOM 617 C C . TYR A 1 85 ? 18.599 0.297 -13.539 1.00 58.47 85 TYR A C 1
ATOM 619 O O . TYR A 1 85 ? 19.380 -0.548 -13.971 1.00 58.47 85 TYR A O 1
ATOM 627 N N . SER A 1 86 ? 18.930 1.104 -12.527 1.00 57.81 86 SER A N 1
ATOM 628 C CA . SER A 1 86 ? 20.299 1.192 -11.982 1.00 57.81 86 SER A CA 1
ATOM 629 C C . SER A 1 86 ? 20.812 -0.101 -11.334 1.00 57.81 86 SER A C 1
ATOM 631 O O . SER A 1 86 ? 22.012 -0.372 -11.348 1.00 57.81 86 SER A O 1
ATOM 633 N N . ASP A 1 87 ? 19.926 -0.943 -10.799 1.00 54.22 87 ASP A N 1
ATOM 634 C CA . ASP A 1 87 ? 20.328 -2.223 -10.203 1.00 54.22 87 ASP A CA 1
ATOM 635 C C . ASP A 1 87 ? 20.486 -3.343 -11.255 1.00 54.22 87 ASP A C 1
ATOM 637 O O . ASP A 1 87 ? 21.237 -4.299 -11.051 1.00 54.22 87 ASP A O 1
ATOM 641 N N . ALA A 1 88 ? 19.848 -3.200 -12.427 1.00 54.72 88 ALA A N 1
ATOM 642 C CA . ALA A 1 88 ? 20.112 -4.055 -13.587 1.00 54.72 88 ALA A CA 1
ATOM 643 C C . ALA A 1 88 ? 21.499 -3.756 -14.185 1.00 54.72 88 ALA A C 1
ATOM 645 O O . ALA A 1 88 ? 22.258 -4.677 -14.485 1.00 54.72 88 ALA A O 1
ATOM 646 N N . GLU A 1 89 ? 21.865 -2.476 -14.277 1.00 56.78 89 GLU A N 1
ATOM 647 C CA . GLU A 1 89 ? 23.176 -2.031 -14.762 1.00 56.78 89 GLU A CA 1
ATOM 648 C C . GLU A 1 89 ? 24.317 -2.472 -13.830 1.00 56.78 89 GLU A C 1
ATOM 650 O O . GLU A 1 89 ? 25.324 -3.015 -14.286 1.00 56.78 89 GLU A O 1
ATOM 655 N N . ARG A 1 90 ? 24.121 -2.375 -12.506 1.00 56.47 90 ARG A N 1
ATOM 656 C CA . ARG A 1 90 ? 25.109 -2.827 -11.508 1.00 56.47 90 ARG A CA 1
ATOM 657 C C . ARG A 1 90 ? 25.401 -4.336 -11.577 1.00 56.47 90 ARG A C 1
ATOM 659 O O . ARG A 1 90 ? 26.485 -4.759 -11.186 1.00 56.47 90 ARG A O 1
ATOM 666 N N . ARG A 1 91 ? 24.472 -5.156 -12.085 1.00 54.53 91 ARG A N 1
ATOM 667 C CA . ARG A 1 91 ? 24.680 -6.601 -12.315 1.00 54.53 91 ARG A CA 1
ATOM 668 C C . ARG A 1 91 ? 25.225 -6.948 -13.703 1.00 54.53 91 ARG A C 1
ATOM 670 O O . ARG A 1 91 ? 25.805 -8.018 -13.851 1.00 54.53 91 ARG A O 1
ATOM 677 N N . GLY A 1 92 ? 25.061 -6.074 -14.696 1.00 51.09 92 GLY A N 1
ATOM 678 C CA . GLY A 1 92 ? 25.600 -6.263 -16.049 1.00 51.09 92 GLY A CA 1
ATOM 679 C C . GLY A 1 92 ? 27.094 -5.942 -16.189 1.00 51.09 92 GLY A C 1
ATOM 680 O O . GLY A 1 92 ? 27.712 -6.363 -17.159 1.00 51.09 92 GLY A O 1
ATOM 681 N N . GLY A 1 93 ? 27.691 -5.234 -15.223 1.00 44.94 93 GLY A N 1
ATOM 682 C CA . GLY A 1 93 ? 29.094 -4.795 -15.248 1.00 44.94 93 GLY A CA 1
ATOM 683 C C . GLY A 1 93 ? 30.091 -5.718 -14.539 1.00 44.94 93 GLY A C 1
ATOM 684 O O . GLY A 1 93 ? 31.062 -5.229 -13.969 1.00 44.94 93 GLY A O 1
ATOM 685 N N . GLY A 1 94 ? 29.842 -7.030 -14.505 1.00 45.16 94 GLY A N 1
ATOM 686 C CA . GLY A 1 94 ? 30.670 -7.985 -13.762 1.00 45.16 94 GLY A CA 1
ATOM 687 C C . GLY A 1 94 ? 30.974 -9.264 -14.532 1.00 45.16 94 GLY A C 1
ATOM 688 O O . GLY A 1 94 ? 30.549 -10.333 -14.105 1.00 45.16 94 GLY A O 1
ATOM 689 N N . VAL A 1 95 ? 31.725 -9.173 -15.634 1.00 43.78 95 VAL A N 1
ATOM 690 C CA . VAL A 1 95 ? 32.495 -10.306 -16.173 1.00 43.78 95 VAL A CA 1
ATOM 691 C C . VAL A 1 95 ? 33.928 -9.847 -16.462 1.00 43.78 95 VAL A C 1
ATOM 693 O O . VAL A 1 95 ? 34.176 -8.983 -17.292 1.00 43.78 95 VAL A O 1
ATOM 696 N N . VAL A 1 96 ? 34.804 -10.443 -15.658 1.00 50.66 96 VAL A N 1
ATOM 697 C CA . VAL A 1 96 ? 36.262 -10.611 -15.663 1.00 50.66 96 VAL A CA 1
ATOM 698 C C . VAL A 1 96 ? 37.023 -10.460 -16.992 1.00 50.66 96 VAL A C 1
ATOM 700 O O . VAL A 1 96 ? 36.657 -11.064 -17.992 1.00 50.66 96 VAL A O 1
ATOM 703 N N . GLU A 1 97 ? 38.200 -9.830 -16.925 1.00 36.66 97 GLU A N 1
ATOM 704 C CA . GLU A 1 97 ? 39.374 -10.297 -17.674 1.00 36.66 97 GLU A CA 1
ATOM 705 C C . GLU A 1 97 ? 40.501 -10.604 -16.680 1.00 36.66 97 GLU A C 1
ATOM 707 O O . GLU A 1 97 ? 41.127 -9.720 -16.095 1.00 36.66 97 GLU A O 1
ATOM 712 N N . GLY A 1 98 ? 40.695 -11.899 -16.441 1.00 39.59 98 GLY A N 1
ATOM 713 C CA . GLY A 1 98 ? 41.939 -12.471 -15.951 1.00 39.59 98 GLY A CA 1
ATOM 714 C C . GLY A 1 98 ? 42.575 -13.289 -17.075 1.00 39.59 98 GLY A C 1
ATOM 715 O O . GLY A 1 98 ? 41.859 -13.787 -17.938 1.00 39.59 98 GLY A O 1
ATOM 716 N N . GLU A 1 99 ? 43.900 -13.451 -16.982 1.00 37.03 99 GLU A N 1
ATOM 717 C CA . GLU A 1 99 ? 44.809 -14.173 -17.895 1.00 37.03 99 GLU A CA 1
ATOM 718 C C . GLU A 1 99 ? 45.152 -13.360 -19.159 1.00 37.03 99 GLU A C 1
ATOM 720 O O . GLU A 1 99 ? 44.336 -13.160 -20.041 1.00 37.03 99 GLU A O 1
ATOM 725 N N . GLY A 1 100 ? 46.322 -12.730 -19.287 1.00 41.22 100 GLY A N 1
ATOM 726 C CA . GLY A 1 100 ? 47.662 -13.300 -19.176 1.00 41.22 100 GLY A CA 1
ATOM 727 C C . GLY A 1 100 ? 48.220 -13.506 -20.592 1.00 41.22 100 GLY A C 1
ATOM 728 O O . GLY A 1 100 ? 47.500 -14.023 -21.434 1.00 41.22 100 GLY A O 1
ATOM 729 N N . GLN A 1 101 ? 49.489 -13.118 -20.826 1.00 41.34 101 GLN A N 1
ATOM 730 C CA . GLN A 1 101 ? 50.459 -13.715 -21.777 1.00 41.34 101 GLN A CA 1
ATOM 731 C C . GLN A 1 101 ? 51.259 -12.717 -22.667 1.00 41.34 101 GLN A C 1
ATOM 733 O O . GLN A 1 101 ? 50.757 -12.170 -23.637 1.00 41.34 101 GLN A O 1
ATOM 738 N N . LYS A 1 102 ? 52.576 -12.676 -22.371 1.00 46.66 102 LYS A N 1
ATOM 739 C CA . LYS A 1 102 ? 53.774 -12.573 -23.248 1.00 46.66 102 LYS A CA 1
ATOM 740 C C . LYS A 1 102 ? 54.101 -11.287 -24.029 1.00 46.66 102 LYS A C 1
ATOM 742 O O . LYS A 1 102 ? 53.423 -10.923 -24.975 1.00 46.66 102 LYS A O 1
ATOM 747 N N . GLY A 1 103 ? 55.347 -10.845 -23.804 1.00 38.28 103 GLY A N 1
ATOM 748 C CA . GLY A 1 103 ? 56.295 -10.538 -24.885 1.00 38.28 103 GLY A CA 1
ATOM 749 C C . GLY A 1 103 ? 56.786 -9.093 -24.927 1.00 38.28 103 GLY A C 1
ATOM 750 O O . GLY A 1 103 ? 56.007 -8.195 -25.210 1.00 38.28 103 GLY A O 1
ATOM 751 N N . GLY A 1 104 ? 58.091 -8.882 -24.698 1.00 39.72 104 GLY A N 1
ATOM 752 C CA . GLY A 1 104 ? 58.788 -7.657 -25.125 1.00 39.72 104 GLY A CA 1
ATOM 753 C C . GLY A 1 104 ? 58.782 -7.492 -26.661 1.00 39.72 104 GLY A C 1
ATOM 754 O O . GLY A 1 104 ? 58.184 -8.316 -27.354 1.00 39.72 104 GLY A O 1
ATOM 755 N N . PRO A 1 105 ? 59.482 -6.491 -27.227 1.00 49.88 105 PRO A N 1
ATOM 756 C CA . PRO A 1 105 ? 60.940 -6.466 -27.130 1.00 49.88 105 PRO A CA 1
ATOM 757 C C . PRO A 1 105 ? 61.551 -5.068 -26.918 1.00 49.88 105 PRO A C 1
ATOM 759 O O . PRO A 1 105 ? 60.867 -4.057 -26.807 1.00 49.88 105 PRO A O 1
ATOM 762 N N . ALA A 1 106 ? 62.879 -5.101 -26.817 1.00 52.72 106 ALA A N 1
ATOM 763 C CA . ALA A 1 106 ? 63.822 -4.016 -26.605 1.00 52.72 106 ALA A CA 1
ATOM 764 C C . ALA A 1 106 ? 63.795 -2.897 -27.664 1.00 52.72 106 ALA A C 1
ATOM 766 O O . ALA A 1 106 ? 63.438 -3.128 -28.821 1.00 52.72 106 ALA A O 1
ATOM 767 N N . GLY A 1 107 ? 64.288 -1.729 -27.246 1.00 41.38 107 GLY A N 1
ATOM 768 C CA . GLY A 1 107 ? 64.623 -0.565 -28.064 1.00 41.38 107 GLY A CA 1
ATOM 769 C C . GLY A 1 107 ? 65.108 0.565 -27.176 1.00 41.38 107 GLY A C 1
ATOM 770 O O . GLY A 1 107 ? 64.233 1.325 -26.716 1.00 41.38 107 GLY A O 1
#

Sequence (107 aa):
MAGRFAAKEAAIKAHPHRRLTFHDIVIRKLDRGSVDADGGGGSGPPVAVIRGERGCLSQIAKMSISHDGEYATAVCLGFDPALAYSDAERRGGGVVEGEGQKGGPAG